Protein AF-X0VDI6-F1 (afdb_monomer)

Foldseek 3Di:
DVCLVVDPPVLRDPLFQDEDDDDCVVPVDVCCLCVPVCPVVLQDFDADPSNYTSHDNDPADCPVVRVQQSVLVVDPDPVSSVVSNVVVVVVLVVLLVVLLVVLVVDQADELVVSLVVCVVVPVDPPRDSSSLVVSLRCCVPPPHVNSSVSYHD

Solvent-accessible surface area (backbone atoms only — not comparable to full-atom values): 9072 Å² total; per-residue (Å²): 114,92,68,53,79,76,40,58,80,94,67,35,86,64,72,65,66,45,85,55,87,79,54,60,91,81,41,83,48,64,64,59,48,54,63,51,49,52,59,74,38,48,79,40,76,38,67,50,97,85,44,37,46,76,37,71,52,61,97,60,87,55,67,59,60,45,51,52,52,34,56,23,71,68,46,90,47,70,68,58,24,51,51,48,48,50,52,55,50,53,49,49,51,51,54,41,53,51,50,48,59,50,51,74,78,39,89,61,46,44,53,70,57,49,46,50,56,49,52,75,75,35,101,56,92,76,74,46,71,62,50,51,54,52,43,40,50,46,33,40,75,75,74,34,54,72,63,30,63,26,58,35,128

Secondary structure (DSSP, 8-state):
-TTTTTS-TTTS---S-EE-S--TTT-S-HHHIIIIIHHHTTTS-EE-TT-EEEE---SS--HHHHHHHHHHTTSSSHHHHHHHHHHHHHHHHHHHHHHHHHHHH-S-EEHHHHHHHHHHH---TT--HHHHHHHHHHHHHHT-HHHHTTEE-

pLDDT: mean 74.36, std 14.46, range [35.66, 91.5]

Radius of gyration: 18.68 Å; Cα contacts (8 Å, |Δi|>4): 134; chains: 1; bounding box: 41×27×53 Å

Organism: NCBI:txid412755

Mean predicted aligned error: 11.27 Å

Structure (mmCIF, N/CA/C/O backbone):
data_AF-X0VDI6-F1
#
_entry.id   AF-X0VDI6-F1
#
loop_
_atom_site.group_PDB
_atom_site.id
_atom_site.type_symbol
_atom_site.label_atom_id
_atom_site.label_alt_id
_atom_site.label_comp_id
_atom_site.label_asym_id
_atom_site.label_entity_id
_atom_site.label_seq_id
_atom_site.pdbx_PDB_ins_code
_atom_site.Cartn_x
_atom_site.Cartn_y
_atom_site.Cartn_z
_atom_site.occupancy
_atom_site.B_iso_or_equiv
_atom_site.auth_seq_id
_atom_site.auth_comp_id
_atom_site.auth_asym_id
_atom_site.auth_atom_id
_atom_site.pdbx_PDB_model_num
ATOM 1 N N . GLU A 1 1 ? 23.980 9.376 -20.591 1.00 48.50 1 GLU A N 1
ATOM 2 C CA . GLU A 1 1 ? 24.574 10.722 -20.464 1.00 48.50 1 GLU A CA 1
ATOM 3 C C . GLU A 1 1 ? 24.539 11.483 -21.789 1.00 48.50 1 GLU A C 1
ATOM 5 O O . GLU A 1 1 ? 23.684 12.339 -21.895 1.00 48.50 1 GLU A O 1
ATOM 10 N N . LEU A 1 2 ? 25.293 11.144 -22.850 1.00 35.66 2 LEU A N 1
ATOM 11 C CA . LEU A 1 2 ? 25.292 11.963 -24.092 1.00 35.66 2 LEU A CA 1
ATOM 12 C C . LEU A 1 2 ? 23.975 11.970 -24.914 1.00 35.66 2 LEU A C 1
ATOM 14 O O . LEU A 1 2 ? 23.768 12.852 -25.740 1.00 35.66 2 LEU A O 1
ATOM 18 N N . PHE A 1 3 ? 23.094 10.983 -24.722 1.00 37.12 3 PHE A N 1
ATOM 19 C CA . PHE A 1 3 ? 21.831 10.861 -25.471 1.00 37.12 3 PHE A CA 1
ATOM 20 C C . PHE A 1 3 ? 20.602 11.356 -24.697 1.00 37.12 3 PHE A C 1
ATOM 22 O O . PHE A 1 3 ? 19.529 11.479 -25.283 1.00 37.12 3 PHE A O 1
ATOM 29 N N . ASP A 1 4 ? 20.748 11.648 -23.402 1.00 37.38 4 ASP A N 1
ATOM 30 C CA . ASP A 1 4 ? 19.629 12.049 -22.541 1.00 37.38 4 ASP A CA 1
ATOM 31 C C . ASP A 1 4 ? 19.226 13.515 -22.789 1.00 37.38 4 ASP A C 1
ATOM 33 O O . ASP A 1 4 ? 18.042 13.851 -22.747 1.00 37.38 4 ASP A O 1
ATOM 37 N N . ASP A 1 5 ? 20.187 14.361 -23.171 1.00 43.53 5 ASP A N 1
ATOM 38 C CA . ASP A 1 5 ? 19.978 15.789 -23.454 1.00 43.53 5 ASP A CA 1
ATOM 39 C C . ASP A 1 5 ? 19.252 16.050 -24.786 1.00 43.53 5 ASP A C 1
ATOM 41 O O . ASP A 1 5 ? 18.726 17.138 -25.018 1.00 43.53 5 ASP A O 1
ATOM 45 N N . LEU A 1 6 ? 19.186 15.040 -25.660 1.00 47.50 6 LEU A N 1
ATOM 46 C CA . LEU A 1 6 ? 18.488 15.105 -26.950 1.00 47.50 6 LEU A CA 1
ATOM 47 C C . LEU A 1 6 ? 16.993 14.783 -26.833 1.00 47.50 6 LEU A C 1
ATOM 49 O O . LEU A 1 6 ? 16.230 14.978 -27.782 1.00 47.50 6 LEU A O 1
ATOM 53 N N . ILE A 1 7 ? 16.557 14.281 -25.678 1.00 43.16 7 ILE A N 1
ATOM 54 C CA . ILE A 1 7 ? 15.159 13.957 -25.425 1.00 43.16 7 ILE A CA 1
ATOM 55 C C . ILE A 1 7 ? 14.446 15.248 -24.987 1.00 43.16 7 ILE A C 1
ATOM 57 O O . ILE A 1 7 ? 14.937 15.928 -24.083 1.00 43.16 7 ILE A O 1
ATOM 61 N N . PRO A 1 8 ? 13.286 15.614 -25.574 1.00 52.53 8 PRO A N 1
ATOM 62 C CA . PRO A 1 8 ? 12.541 16.796 -25.148 1.00 52.53 8 PRO A CA 1
ATOM 63 C C . PRO A 1 8 ? 12.271 16.764 -23.632 1.00 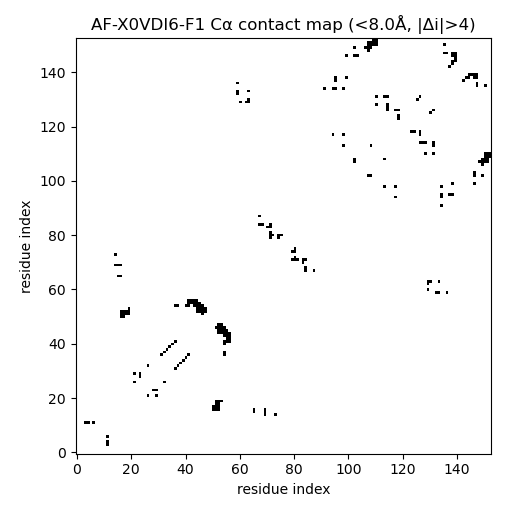52.53 8 PRO A C 1
ATOM 65 O O . PRO A 1 8 ? 11.918 15.696 -23.129 1.00 52.53 8 PRO A O 1
ATOM 68 N N . PRO A 1 9 ? 12.341 17.896 -22.900 1.00 52.44 9 PRO A N 1
ATOM 69 C CA . PRO A 1 9 ? 12.312 17.915 -21.428 1.00 52.44 9 PRO A CA 1
ATOM 70 C C . PRO A 1 9 ? 11.138 17.156 -20.792 1.00 52.44 9 PRO A C 1
ATOM 72 O O . PRO A 1 9 ? 11.273 16.527 -19.749 1.00 52.44 9 PRO A O 1
ATOM 75 N N . LYS A 1 10 ? 9.979 17.147 -21.460 1.00 47.66 10 LYS A N 1
ATOM 76 C CA . LYS A 1 10 ? 8.776 16.408 -21.035 1.00 47.66 10 LYS A CA 1
ATOM 77 C C . LYS A 1 10 ? 8.904 14.872 -21.077 1.00 47.66 10 LYS A C 1
ATOM 79 O O . LYS A 1 10 ? 8.093 14.182 -20.453 1.00 47.66 10 LYS A O 1
ATOM 84 N N . TYR A 1 11 ? 9.893 14.349 -21.802 1.00 40.56 11 TYR A N 1
ATOM 85 C CA . TYR A 1 11 ? 10.153 12.923 -22.029 1.00 40.56 11 TYR A CA 1
ATOM 86 C C . TYR A 1 11 ? 11.517 12.455 -21.508 1.00 40.56 11 TYR A C 1
ATOM 88 O O . TYR A 1 11 ? 11.758 11.248 -21.486 1.00 40.56 11 TYR A O 1
ATOM 96 N N . GLN A 1 12 ? 12.395 13.367 -21.071 1.00 51.78 12 GLN A N 1
ATOM 97 C CA . GLN A 1 12 ? 13.588 12.996 -20.306 1.00 51.78 12 GLN A CA 1
ATOM 98 C C . GLN A 1 12 ? 13.135 12.165 -19.108 1.00 51.78 12 GLN A C 1
ATOM 100 O O . GLN A 1 12 ? 12.095 12.469 -18.519 1.00 51.78 12 GLN A O 1
ATOM 105 N N . THR A 1 13 ? 13.852 11.080 -18.801 1.00 46.66 13 THR A N 1
ATOM 106 C CA . THR A 1 13 ? 13.464 10.040 -17.835 1.00 46.66 13 THR A CA 1
ATOM 107 C C . THR A 1 13 ? 13.081 10.614 -16.474 1.00 46.66 13 THR A C 1
ATOM 109 O O . THR A 1 13 ? 13.858 10.632 -15.520 1.00 46.66 13 THR A O 1
ATOM 112 N N . THR A 1 14 ? 11.826 11.026 -16.349 1.00 51.81 14 THR A N 1
ATOM 113 C CA . THR A 1 14 ? 11.186 11.203 -15.061 1.00 51.81 14 THR A CA 1
ATOM 114 C C . THR A 1 14 ? 11.086 9.793 -14.502 1.00 51.81 14 THR A C 1
ATOM 116 O O . THR A 1 14 ? 10.350 8.948 -14.998 1.00 51.81 14 THR A O 1
ATOM 119 N N . LYS A 1 15 ? 11.901 9.484 -13.489 1.00 55.50 15 LYS A N 1
ATOM 120 C CA . LYS A 1 15 ? 11.833 8.196 -12.778 1.00 55.50 15 LYS A CA 1
ATOM 121 C C . LYS A 1 15 ? 10.461 7.967 -12.116 1.00 55.50 15 LYS A C 1
ATOM 123 O O . LYS A 1 15 ? 10.233 6.887 -11.581 1.00 55.50 15 LYS A O 1
ATOM 128 N N . ALA A 1 16 ? 9.583 8.968 -12.159 1.00 60.84 16 ALA A N 1
ATOM 129 C CA . ALA A 1 16 ? 8.233 8.965 -11.640 1.00 60.84 16 ALA A CA 1
ATOM 130 C C . ALA A 1 16 ? 7.272 8.165 -12.532 1.00 60.84 16 ALA A C 1
ATOM 132 O O . ALA A 1 16 ? 7.225 8.337 -13.749 1.00 60.84 16 ALA A O 1
ATOM 133 N N . ILE A 1 17 ? 6.472 7.320 -11.888 1.00 65.38 17 ILE A N 1
ATOM 134 C CA . ILE A 1 17 ? 5.284 6.708 -12.483 1.00 65.38 17 ILE A CA 1
ATOM 135 C C . ILE A 1 17 ? 4.238 7.807 -12.687 1.00 65.38 17 ILE A C 1
ATOM 137 O O . ILE A 1 17 ? 3.961 8.566 -11.757 1.00 65.38 17 ILE A O 1
ATOM 141 N N . LYS A 1 18 ? 3.664 7.891 -13.890 1.00 63.81 18 LYS A N 1
ATOM 142 C CA . LYS A 1 18 ? 2.619 8.865 -14.228 1.00 63.81 18 LYS A CA 1
ATOM 143 C C . LYS A 1 18 ? 1.261 8.169 -14.295 1.00 63.81 18 LYS A C 1
ATOM 145 O O . LYS A 1 18 ? 1.155 7.073 -14.852 1.00 63.81 18 LYS A O 1
ATOM 150 N N . ASP A 1 19 ? 0.241 8.820 -13.744 1.00 58.97 19 ASP A N 1
ATOM 151 C CA . ASP A 1 19 ? -1.145 8.497 -14.079 1.00 58.97 19 ASP A CA 1
ATOM 152 C C . ASP A 1 19 ? -1.466 9.200 -15.391 1.00 58.97 19 ASP A C 1
ATOM 154 O O . ASP A 1 19 ? -1.350 10.421 -15.475 1.00 58.97 19 ASP A O 1
ATOM 158 N N . GLU A 1 20 ? -1.862 8.450 -16.411 1.00 57.75 20 GLU A N 1
ATOM 159 C CA . GLU A 1 20 ? -2.477 9.039 -17.595 1.00 57.75 20 GLU A CA 1
ATOM 160 C C . GLU A 1 20 ? -3.893 8.487 -17.735 1.00 57.75 20 GLU A C 1
ATOM 162 O O . GLU A 1 20 ? -4.118 7.274 -17.761 1.00 57.75 20 GLU A O 1
ATOM 167 N N . GLU A 1 21 ? -4.866 9.392 -17.826 1.00 54.22 21 GLU A N 1
ATOM 168 C CA . GLU A 1 21 ? -6.159 9.064 -18.410 1.00 54.22 21 GLU A CA 1
ATOM 169 C C . GLU A 1 21 ? -5.945 8.861 -19.907 1.00 54.22 21 GLU A C 1
ATOM 171 O O . GLU A 1 21 ? -5.621 9.809 -20.608 1.00 54.22 21 GLU A O 1
ATOM 176 N N . PHE A 1 22 ? -6.091 7.613 -20.359 1.00 50.75 22 PHE A N 1
ATOM 177 C CA . PHE A 1 22 ? -6.128 7.195 -21.763 1.00 50.75 22 PHE A CA 1
ATOM 178 C C . PHE A 1 22 ? -5.163 7.949 -22.709 1.00 50.75 22 PHE A C 1
ATOM 180 O O . PHE A 1 22 ? -5.497 8.981 -23.287 1.00 50.75 22 PHE A O 1
ATOM 187 N N . ASP A 1 23 ? -3.995 7.357 -22.974 1.00 56.16 23 ASP A N 1
ATOM 188 C CA . ASP A 1 23 ? -3.123 7.802 -24.065 1.00 56.16 23 ASP A CA 1
ATOM 189 C C . ASP A 1 23 ? -3.465 7.059 -25.369 1.00 56.16 23 ASP A C 1
ATOM 191 O O . ASP A 1 23 ? -3.185 5.864 -25.524 1.00 56.16 23 ASP A O 1
ATOM 195 N N . SER A 1 24 ? -4.042 7.781 -26.335 1.00 54.47 24 SER A N 1
ATOM 196 C CA . SER A 1 24 ? -4.332 7.279 -27.691 1.00 54.47 24 SER A CA 1
ATOM 197 C C . SER A 1 24 ? -3.091 6.794 -28.460 1.00 54.47 24 SER A C 1
ATOM 199 O O . SER A 1 24 ? -3.214 6.007 -29.398 1.00 54.47 24 SER A O 1
ATOM 201 N N . TYR A 1 25 ? -1.892 7.210 -28.043 1.00 56.22 25 TYR A N 1
ATOM 202 C CA . TYR A 1 25 ? -0.608 6.769 -28.588 1.00 56.22 25 TYR A CA 1
ATOM 203 C C . TYR A 1 25 ? -0.174 5.395 -28.048 1.00 56.22 25 TYR A C 1
ATOM 205 O O . TYR A 1 25 ? 0.668 4.721 -28.644 1.00 56.22 25 TYR A O 1
ATOM 213 N N . VAL A 1 26 ? -0.737 4.968 -26.914 1.00 55.75 26 VAL A N 1
ATOM 214 C CA . VAL A 1 26 ? -0.488 3.664 -26.276 1.00 55.75 26 VAL A CA 1
ATOM 215 C C . VAL A 1 26 ? -1.641 2.698 -26.555 1.00 55.75 26 VAL A C 1
ATOM 217 O O . VAL A 1 26 ? -1.405 1.510 -26.775 1.00 55.75 26 VAL A O 1
ATOM 220 N N . PHE A 1 27 ? -2.876 3.203 -26.604 1.00 58.91 27 PHE A N 1
ATOM 221 C CA . PHE A 1 27 ? -4.075 2.435 -26.925 1.00 58.91 27 PHE A CA 1
ATOM 222 C C . PHE A 1 27 ? -4.837 3.100 -28.078 1.00 58.91 27 PHE A C 1
ATOM 224 O O . PHE A 1 27 ? -5.697 3.945 -27.836 1.00 58.91 27 PHE A O 1
ATOM 231 N N . PRO A 1 28 ? -4.592 2.695 -29.338 1.00 59.78 28 PRO A N 1
ATOM 232 C CA . PRO A 1 28 ? -5.223 3.325 -30.501 1.00 59.78 28 PRO A CA 1
ATOM 233 C C . PRO A 1 28 ? -6.748 3.144 -30.531 1.00 59.78 28 PRO A C 1
ATOM 235 O O . PRO A 1 28 ? -7.442 3.855 -31.252 1.00 59.78 28 PRO A O 1
ATOM 238 N N . ASN A 1 29 ? -7.282 2.201 -29.744 1.00 63.56 29 ASN A N 1
ATOM 239 C CA . ASN A 1 29 ? -8.712 1.971 -29.605 1.00 63.56 29 ASN A CA 1
ATOM 240 C C . ASN A 1 29 ? -9.162 2.105 -28.130 1.00 63.56 29 ASN A C 1
ATOM 242 O O . ASN A 1 29 ? -8.943 1.176 -27.342 1.00 63.56 29 ASN A O 1
ATOM 246 N N . PRO A 1 30 ? -9.834 3.211 -27.755 1.00 59.31 30 PRO A N 1
ATOM 247 C CA . PRO A 1 30 ? -10.344 3.416 -26.399 1.00 59.31 30 PRO A CA 1
ATOM 248 C C . PRO A 1 30 ? -11.367 2.355 -25.986 1.00 59.31 30 PRO A C 1
ATOM 250 O O . PRO A 1 30 ? -11.357 1.913 -24.838 1.00 59.31 30 PRO A O 1
ATOM 253 N N . ASN A 1 31 ? -12.204 1.869 -26.908 1.00 61.69 31 ASN A N 1
ATOM 254 C CA . ASN A 1 31 ? -13.193 0.844 -26.577 1.00 61.69 31 ASN A CA 1
ATOM 255 C C . ASN A 1 31 ? -12.522 -0.459 -26.145 1.00 61.69 31 ASN A C 1
ATOM 257 O O . ASN A 1 31 ? -12.931 -1.015 -25.135 1.00 61.69 31 ASN A O 1
ATOM 261 N N . TYR A 1 32 ? -11.450 -0.893 -26.818 1.00 63.78 32 TYR A N 1
ATOM 262 C CA . TYR A 1 32 ? -10.688 -2.083 -26.415 1.00 63.78 32 TYR A CA 1
ATOM 263 C C . TYR A 1 32 ? -10.064 -1.928 -25.016 1.00 63.78 32 TYR A C 1
ATOM 265 O O . TYR A 1 32 ? -10.122 -2.843 -24.193 1.00 63.78 32 TYR A O 1
ATOM 273 N N . TYR A 1 33 ? -9.518 -0.747 -24.717 1.00 61.19 33 TYR A N 1
ATOM 274 C CA . TYR A 1 33 ? -8.945 -0.428 -23.409 1.00 61.19 33 TYR A CA 1
ATOM 275 C C . TYR A 1 33 ? -9.986 -0.517 -22.279 1.00 61.19 33 TYR A C 1
ATOM 277 O O . TYR A 1 33 ? -9.784 -1.222 -21.285 1.00 61.19 33 TYR A O 1
ATOM 285 N N . TYR A 1 34 ? -11.141 0.134 -22.447 1.00 58.78 34 TYR A N 1
ATOM 286 C CA . TYR A 1 34 ? -12.185 0.155 -21.420 1.00 58.78 34 TYR A CA 1
ATOM 287 C C . TYR A 1 34 ? -13.007 -1.145 -21.346 1.00 58.78 34 TYR A C 1
ATOM 289 O O . TYR A 1 34 ? -13.437 -1.535 -20.259 1.00 58.78 34 TYR A O 1
ATOM 297 N N . SER A 1 35 ? -13.240 -1.845 -22.461 1.00 60.62 35 SER A N 1
ATOM 298 C CA . SER A 1 35 ? -14.050 -3.071 -22.470 1.00 60.62 35 SER A CA 1
ATOM 299 C C . SER A 1 35 ? -13.273 -4.301 -22.029 1.00 60.62 35 SER A C 1
ATOM 301 O O . SER A 1 35 ? -13.838 -5.156 -21.353 1.00 60.62 35 SER A O 1
ATOM 303 N N . THR A 1 36 ? -11.999 -4.398 -22.410 1.00 63.44 36 THR A N 1
ATOM 304 C CA . THR A 1 36 ? -11.208 -5.620 -22.236 1.00 63.44 36 THR A CA 1
ATOM 305 C C . THR A 1 36 ? -10.281 -5.499 -21.038 1.00 63.44 36 THR A C 1
ATOM 307 O O . THR A 1 36 ? -10.247 -6.401 -20.212 1.00 63.44 36 THR A O 1
ATOM 310 N N . ILE A 1 37 ? -9.587 -4.369 -20.867 1.00 64.19 37 ILE A N 1
ATOM 311 C CA . ILE A 1 37 ? -8.612 -4.226 -19.777 1.00 64.19 37 ILE A CA 1
ATOM 312 C C . ILE A 1 37 ? -9.271 -3.758 -18.475 1.00 64.19 37 ILE A C 1
ATOM 314 O O . ILE A 1 37 ? -9.126 -4.414 -17.446 1.00 64.19 37 ILE A O 1
ATOM 318 N N . LYS A 1 38 ? -10.067 -2.681 -18.506 1.00 63.72 38 LYS A N 1
ATOM 319 C CA . LYS A 1 38 ? -10.734 -2.156 -17.295 1.00 63.72 38 LYS A CA 1
ATOM 320 C C . LYS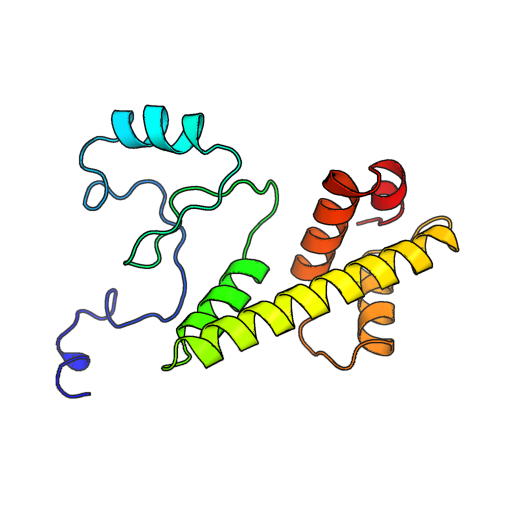 A 1 38 ? -11.753 -3.121 -16.676 1.00 63.72 38 LYS A C 1
ATOM 322 O O . LYS A 1 38 ? -11.916 -3.108 -15.459 1.00 63.72 38 LYS A O 1
ATOM 327 N N . LYS A 1 39 ? -12.447 -3.939 -17.481 1.00 65.12 39 LYS A N 1
ATOM 328 C CA . LYS A 1 39 ? -13.463 -4.887 -16.982 1.00 65.12 39 LYS A CA 1
ATOM 329 C C . LYS A 1 39 ? -12.903 -6.268 -16.640 1.00 65.12 39 LYS A C 1
ATOM 331 O O . LYS A 1 39 ? -13.271 -6.792 -15.596 1.00 65.12 39 LYS A O 1
ATOM 336 N N . ALA A 1 40 ? -12.038 -6.855 -17.475 1.00 67.19 40 ALA A N 1
ATOM 337 C CA . ALA A 1 40 ? -11.532 -8.212 -17.225 1.00 67.19 40 ALA A CA 1
ATOM 338 C C . ALA A 1 40 ? -10.454 -8.264 -16.131 1.00 67.19 40 ALA A C 1
ATOM 340 O O . ALA A 1 40 ? -10.265 -9.306 -15.514 1.00 67.19 40 ALA A O 1
ATOM 341 N N . HIS A 1 41 ? -9.778 -7.141 -15.872 1.00 65.75 41 HIS A N 1
ATOM 342 C CA . HIS A 1 41 ? -8.716 -7.024 -14.871 1.00 65.75 41 HIS A CA 1
ATOM 343 C C . HIS A 1 41 ? -9.036 -5.965 -13.814 1.00 65.75 41 HIS A C 1
ATOM 345 O O . HIS A 1 41 ? -8.149 -5.266 -13.328 1.00 65.75 41 HIS A O 1
ATOM 351 N N . ALA A 1 42 ? -10.317 -5.812 -13.466 1.00 68.56 42 ALA A N 1
ATOM 352 C CA . ALA A 1 42 ? -10.769 -4.793 -12.520 1.00 68.56 42 ALA A CA 1
ATOM 353 C C . ALA A 1 42 ? -10.060 -4.881 -11.150 1.00 68.56 42 ALA A C 1
ATOM 355 O O . ALA A 1 42 ? -9.926 -3.873 -10.456 1.00 68.56 42 ALA A O 1
ATOM 356 N N . ASP A 1 43 ? -9.587 -6.071 -10.782 1.00 67.31 43 ASP A N 1
ATOM 357 C CA . ASP A 1 43 ? -8.919 -6.417 -9.530 1.00 67.31 43 ASP A CA 1
ATOM 358 C C . ASP A 1 43 ? -7.383 -6.477 -9.611 1.00 67.31 43 ASP A C 1
ATOM 360 O O . ASP A 1 43 ? -6.735 -6.638 -8.574 1.00 67.31 43 ASP A O 1
ATOM 364 N N . ALA A 1 44 ? -6.787 -6.275 -10.790 1.00 68.00 44 ALA A N 1
ATOM 365 C CA . ALA A 1 44 ? -5.339 -6.301 -10.979 1.00 68.00 44 ALA A CA 1
ATOM 366 C C . ALA A 1 44 ? -4.756 -4.902 -11.216 1.00 68.00 44 ALA A C 1
ATOM 368 O O . ALA A 1 44 ? -5.341 -4.071 -11.907 1.00 68.00 44 ALA A O 1
ATOM 369 N N . PHE A 1 45 ? -3.563 -4.651 -10.672 1.00 74.44 45 PHE A N 1
ATOM 370 C CA . PHE A 1 45 ? -2.774 -3.475 -11.030 1.00 74.44 45 PHE A CA 1
ATOM 371 C C . PHE A 1 45 ? -2.037 -3.727 -12.335 1.00 74.44 45 PHE A C 1
ATOM 373 O O . PHE A 1 45 ? -1.282 -4.693 -12.440 1.00 74.44 45 PHE A O 1
ATOM 380 N N . LEU A 1 46 ? -2.236 -2.845 -13.311 1.00 72.81 46 LEU A N 1
ATOM 381 C CA . LEU A 1 46 ? -1.603 -2.954 -14.618 1.00 72.81 46 LEU A CA 1
ATOM 382 C C . LEU A 1 46 ? -0.786 -1.702 -14.902 1.00 72.81 46 LEU A C 1
ATOM 384 O O . LEU A 1 46 ? -1.293 -0.583 -14.827 1.00 72.81 46 LEU A O 1
ATOM 388 N N . ILE A 1 47 ? 0.472 -1.915 -15.274 1.00 73.56 47 ILE A N 1
ATOM 389 C CA . ILE A 1 47 ? 1.421 -0.882 -15.679 1.00 73.56 47 ILE A CA 1
ATOM 390 C C . ILE A 1 47 ? 2.128 -1.346 -16.953 1.00 73.56 47 ILE A C 1
ATOM 392 O O . ILE A 1 47 ? 2.472 -2.523 -17.078 1.00 73.56 47 ILE A O 1
ATOM 396 N N . ASN A 1 48 ? 2.324 -0.450 -17.920 1.00 68.25 48 ASN A N 1
ATOM 397 C CA . ASN A 1 48 ? 3.063 -0.796 -19.136 1.00 68.25 48 ASN A CA 1
ATOM 398 C C . ASN A 1 48 ? 4.582 -0.615 -18.968 1.00 68.25 48 ASN A C 1
ATOM 400 O O . ASN A 1 48 ? 5.079 -0.067 -17.984 1.00 68.25 48 ASN A O 1
ATOM 404 N N . ASN A 1 49 ? 5.336 -1.032 -19.985 1.00 65.06 49 ASN A N 1
ATOM 405 C CA . ASN A 1 49 ? 6.792 -0.866 -20.054 1.00 65.06 49 ASN A CA 1
ATOM 406 C C . ASN A 1 49 ? 7.263 0.604 -20.063 1.00 65.06 49 ASN A C 1
ATOM 408 O O . ASN A 1 49 ? 8.425 0.870 -19.768 1.00 65.06 49 ASN A O 1
ATOM 412 N N . ARG A 1 50 ? 6.372 1.557 -20.360 1.00 64.69 50 ARG A N 1
ATOM 413 C CA . ARG A 1 50 ? 6.617 3.004 -20.254 1.00 64.69 50 ARG A CA 1
ATOM 414 C C . ARG A 1 50 ? 6.289 3.569 -18.868 1.00 64.69 50 ARG A C 1
ATOM 416 O O . ARG A 1 50 ? 6.355 4.779 -18.689 1.00 64.69 50 ARG A O 1
ATOM 423 N N . LYS A 1 51 ? 5.973 2.713 -17.888 1.00 68.25 51 LYS A N 1
ATOM 424 C CA . LYS A 1 51 ? 5.595 3.085 -16.514 1.00 68.25 51 LYS A CA 1
ATOM 425 C C . LYS A 1 51 ? 4.295 3.896 -16.421 1.00 68.25 51 LYS A C 1
ATOM 427 O O . LYS A 1 51 ? 4.127 4.675 -15.485 1.00 68.25 51 LYS A O 1
ATOM 432 N N . LEU A 1 52 ? 3.380 3.705 -17.371 1.00 70.12 52 LEU A N 1
ATOM 433 C CA . LEU A 1 52 ? 2.039 4.285 -17.332 1.00 70.12 52 LEU A CA 1
ATOM 434 C C . LEU A 1 52 ? 1.081 3.320 -16.647 1.00 70.12 52 LEU A C 1
ATOM 436 O O . LEU A 1 52 ? 1.010 2.140 -17.014 1.00 70.12 52 LEU A O 1
ATOM 440 N N . VAL A 1 53 ? 0.354 3.830 -15.657 1.00 72.00 53 VAL A N 1
ATOM 441 C CA . VAL A 1 53 ? -0.666 3.072 -14.937 1.00 72.00 53 VAL A CA 1
ATOM 442 C C . VAL A 1 53 ? -1.908 2.938 -15.813 1.00 72.00 53 VAL A C 1
ATOM 444 O O . VAL A 1 53 ? -2.556 3.917 -16.157 1.00 72.00 53 VAL A O 1
ATOM 447 N N . ILE A 1 54 ? -2.242 1.701 -16.158 1.00 70.56 54 ILE A N 1
ATOM 448 C CA . ILE A 1 54 ? -3.385 1.347 -17.003 1.00 70.56 54 ILE A CA 1
ATOM 449 C C . ILE A 1 54 ? -4.626 1.065 -16.143 1.00 70.56 54 ILE A C 1
ATOM 451 O O . ILE A 1 54 ?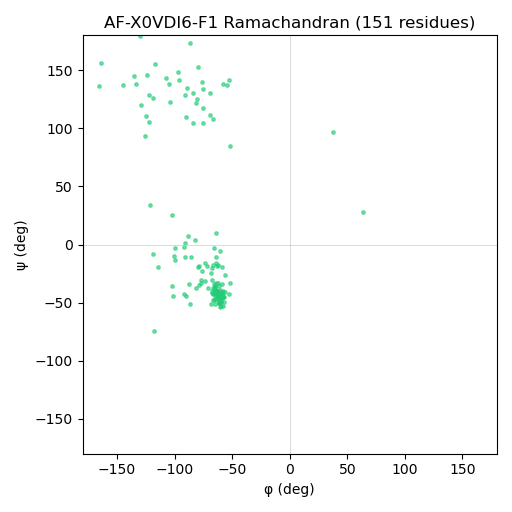 -5.749 1.471 -16.447 1.00 70.56 54 ILE A O 1
ATOM 455 N N . GLN A 1 55 ? -4.431 0.338 -15.046 1.00 72.69 55 GLN A N 1
ATOM 456 C CA . GLN A 1 55 ? -5.515 -0.079 -14.167 1.00 72.69 55 GLN A CA 1
ATOM 457 C C . GLN A 1 55 ? -5.044 -0.094 -12.721 1.00 72.69 55 GLN A C 1
ATOM 459 O O . GLN A 1 55 ? -3.952 -0.563 -12.406 1.00 72.69 55 GLN A O 1
ATOM 464 N N . VAL A 1 56 ? -5.913 0.414 -11.852 1.00 72.94 56 VAL A N 1
ATOM 465 C CA . VAL A 1 56 ? -5.711 0.559 -10.413 1.00 72.94 56 VAL A CA 1
ATOM 466 C C . VAL A 1 56 ? -6.878 -0.166 -9.737 1.00 72.94 56 VAL A C 1
ATOM 468 O O . VAL A 1 56 ? -8.011 0.297 -9.855 1.00 72.94 56 VAL A O 1
ATOM 471 N N . PRO A 1 57 ? -6.651 -1.302 -9.057 1.00 69.12 57 PRO A N 1
ATOM 472 C CA . PRO A 1 57 ? -7.705 -2.047 -8.360 1.00 69.12 57 PRO A CA 1
ATOM 473 C C . PRO A 1 57 ? -8.028 -1.485 -6.966 1.00 69.12 57 PRO A C 1
ATOM 475 O O . PRO A 1 57 ? -8.793 -2.083 -6.196 1.00 69.12 57 PRO A O 1
ATOM 478 N N . TRP A 1 58 ? -7.399 -0.369 -6.599 1.00 72.25 58 TRP A N 1
ATOM 479 C CA . TRP A 1 58 ? -7.535 0.277 -5.301 1.00 72.25 58 TRP A CA 1
ATOM 480 C C . TRP A 1 58 ? -8.548 1.420 -5.354 1.00 72.25 58 TRP A C 1
ATOM 482 O O . TRP A 1 58 ? -8.718 2.085 -6.371 1.00 72.25 58 TRP A O 1
ATOM 492 N N . ARG A 1 59 ? -9.233 1.634 -4.226 1.00 69.81 59 ARG A N 1
ATOM 493 C CA . ARG A 1 59 ? -10.187 2.739 -4.018 1.00 69.81 59 ARG A CA 1
ATOM 494 C C . ARG A 1 59 ? -9.531 3.979 -3.408 1.00 69.81 59 ARG A C 1
ATOM 496 O O . ARG A 1 59 ? -10.208 4.972 -3.174 1.00 69.81 59 ARG A O 1
ATOM 503 N N . VAL A 1 60 ? -8.239 3.878 -3.113 1.00 71.25 60 VAL A N 1
ATOM 504 C CA . VAL A 1 60 ? -7.410 4.912 -2.499 1.00 71.25 60 VAL A CA 1
ATOM 505 C C . VAL A 1 60 ? -6.311 5.319 -3.472 1.00 71.25 60 VAL A C 1
ATOM 507 O O . VAL A 1 60 ? -5.945 4.544 -4.359 1.00 71.25 60 VAL A O 1
ATOM 510 N N . GLU A 1 61 ? -5.804 6.537 -3.306 1.00 75.19 61 GLU A N 1
ATOM 511 C CA . GLU A 1 61 ? -4.643 7.030 -4.045 1.00 75.19 61 GLU A CA 1
ATOM 512 C C . GLU A 1 61 ? -3.431 6.121 -3.806 1.00 75.19 61 GLU A C 1
ATOM 514 O O . GLU A 1 61 ? -3.172 5.694 -2.681 1.00 75.19 61 GLU A O 1
ATOM 519 N N . ILE A 1 62 ? -2.686 5.836 -4.874 1.00 74.31 62 ILE A N 1
ATOM 520 C CA . ILE A 1 62 ? -1.583 4.859 -4.887 1.00 74.31 62 ILE A CA 1
ATOM 521 C C . ILE A 1 62 ? -0.201 5.509 -4.829 1.00 74.31 62 ILE A C 1
ATOM 523 O O . ILE A 1 62 ? 0.786 4.963 -5.323 1.00 74.31 62 ILE A O 1
ATOM 527 N N . ASP A 1 63 ? -0.107 6.717 -4.280 1.00 75.62 63 ASP A N 1
ATOM 528 C CA . ASP A 1 63 ? 1.161 7.449 -4.201 1.00 75.62 63 ASP A CA 1
ATOM 529 C C . ASP A 1 63 ? 2.222 6.665 -3.430 1.00 75.62 63 ASP A C 1
ATOM 531 O O . ASP A 1 63 ? 3.411 6.702 -3.757 1.00 75.62 63 ASP A O 1
ATOM 535 N N . PHE A 1 64 ? 1.782 5.912 -2.423 1.00 76.44 64 PHE A N 1
ATOM 536 C CA . PHE A 1 64 ? 2.661 5.081 -1.627 1.00 76.44 64 PHE A CA 1
ATOM 537 C C . PHE A 1 64 ? 3.221 3.906 -2.449 1.00 76.44 64 PHE A C 1
ATOM 539 O O . PHE A 1 64 ? 4.439 3.744 -2.542 1.00 76.44 64 PHE A O 1
ATOM 546 N N . GLU A 1 65 ? 2.372 3.141 -3.131 1.00 77.88 65 GLU A N 1
ATOM 547 C CA . GLU A 1 65 ? 2.767 2.030 -4.000 1.00 77.88 65 GLU A CA 1
ATOM 548 C C . GLU A 1 65 ? 3.631 2.507 -5.171 1.00 77.88 65 GLU A C 1
ATOM 550 O O . GLU A 1 65 ? 4.646 1.886 -5.493 1.00 77.88 65 GLU A O 1
ATOM 555 N N . LYS A 1 66 ? 3.291 3.651 -5.777 1.00 78.81 66 LYS A N 1
ATOM 556 C CA . LYS A 1 66 ? 4.120 4.279 -6.812 1.00 78.81 66 LYS A CA 1
ATOM 557 C C . LYS A 1 66 ? 5.502 4.637 -6.292 1.00 78.81 66 LYS A C 1
ATOM 559 O O . LYS A 1 66 ? 6.476 4.467 -7.027 1.00 78.81 66 LYS A O 1
ATOM 564 N N . SER A 1 67 ? 5.609 5.124 -5.054 1.00 79.12 67 SER A N 1
ATOM 565 C CA . SER A 1 67 ? 6.905 5.448 -4.452 1.00 79.12 67 SER A CA 1
ATOM 566 C C . SER A 1 67 ? 7.766 4.192 -4.267 1.00 79.12 67 SER A C 1
ATOM 568 O O . SER A 1 67 ? 8.945 4.210 -4.626 1.00 79.12 67 SER A O 1
ATOM 570 N N . ILE A 1 68 ? 7.162 3.076 -3.832 1.00 82.06 68 ILE A N 1
ATOM 571 C CA . ILE A 1 68 ? 7.831 1.771 -3.723 1.00 82.06 68 ILE A CA 1
ATOM 572 C C . ILE A 1 68 ? 8.326 1.314 -5.094 1.00 82.06 68 ILE A C 1
ATOM 574 O O . ILE A 1 68 ? 9.509 1.015 -5.260 1.00 82.06 68 ILE A O 1
ATOM 578 N N . LEU A 1 69 ? 7.435 1.281 -6.089 1.00 81.56 69 LEU A N 1
ATOM 579 C CA . LEU A 1 69 ? 7.764 0.813 -7.434 1.00 81.56 69 LEU A CA 1
ATOM 580 C C . LEU A 1 69 ? 8.826 1.696 -8.094 1.00 81.56 69 LEU A C 1
ATOM 582 O O . LEU A 1 69 ? 9.742 1.181 -8.729 1.00 81.56 69 LEU A O 1
ATOM 586 N N . SER A 1 70 ? 8.753 3.015 -7.913 1.00 81.38 70 SER A N 1
ATOM 587 C CA . SER A 1 70 ? 9.750 3.951 -8.444 1.00 81.38 70 SER A CA 1
ATOM 588 C C . SER A 1 70 ? 11.122 3.739 -7.800 1.00 81.38 70 SER A C 1
ATOM 590 O O . SER A 1 70 ? 12.134 3.759 -8.503 1.00 81.38 70 SER A O 1
ATOM 592 N N . ASN A 1 71 ? 11.171 3.490 -6.485 1.00 81.31 71 ASN A N 1
ATOM 593 C CA . ASN A 1 71 ? 12.417 3.178 -5.785 1.00 81.31 71 ASN A CA 1
ATOM 594 C C . ASN A 1 71 ? 12.996 1.837 -6.256 1.00 81.31 71 ASN A C 1
ATOM 596 O O . ASN A 1 71 ? 14.166 1.779 -6.634 1.00 81.31 71 ASN A O 1
ATOM 600 N N . ALA A 1 72 ? 12.176 0.787 -6.333 1.00 82.62 72 ALA A N 1
ATOM 601 C CA . ALA A 1 72 ? 12.606 -0.512 -6.838 1.00 82.62 72 ALA A CA 1
ATOM 602 C C . ALA A 1 72 ? 13.155 -0.389 -8.267 1.00 82.62 72 ALA A C 1
ATOM 604 O O . ALA A 1 72 ? 14.309 -0.716 -8.507 1.00 82.62 72 ALA A O 1
ATOM 605 N N . LEU A 1 73 ? 12.401 0.207 -9.194 1.00 81.25 73 LEU A N 1
ATOM 606 C CA . LEU A 1 73 ? 12.812 0.403 -10.592 1.00 81.25 73 LEU A CA 1
ATOM 607 C C . LEU A 1 73 ? 14.032 1.323 -10.775 1.00 81.25 73 LEU A C 1
ATOM 609 O O . LEU A 1 73 ? 14.552 1.423 -11.886 1.00 81.25 73 LEU A O 1
ATOM 613 N N . SER A 1 74 ? 14.478 2.022 -9.728 1.00 80.88 74 SER A N 1
ATOM 614 C CA . SER A 1 74 ? 15.731 2.784 -9.754 1.00 80.88 74 SER A CA 1
ATOM 615 C C . SER A 1 74 ? 16.975 1.903 -9.579 1.00 80.88 74 SER A C 1
ATOM 617 O O . SER A 1 74 ? 18.077 2.339 -9.921 1.00 80.88 74 SER A O 1
ATOM 619 N N . LYS A 1 75 ? 16.809 0.675 -9.067 1.00 84.38 75 LYS A N 1
ATOM 620 C CA . LYS A 1 75 ? 17.879 -0.316 -8.912 1.00 84.38 75 LYS A CA 1
ATOM 621 C C . LYS A 1 75 ? 18.208 -0.944 -10.264 1.00 84.38 75 LYS A C 1
ATOM 623 O O . LYS A 1 75 ? 17.312 -1.209 -11.067 1.00 84.38 75 LYS A O 1
ATOM 628 N N . LYS A 1 76 ? 19.498 -1.166 -10.522 1.00 84.00 76 LYS A N 1
ATOM 629 C CA . LYS A 1 76 ? 19.983 -1.696 -11.808 1.00 84.00 76 LYS A CA 1
ATOM 630 C C . LYS A 1 76 ? 19.786 -3.208 -11.921 1.00 84.00 76 LYS A C 1
ATOM 632 O O . LYS A 1 76 ? 19.511 -3.694 -13.012 1.00 84.00 76 LYS A O 1
ATOM 637 N N . ASP A 1 77 ? 19.923 -3.926 -10.810 1.00 90.56 77 ASP A N 1
ATOM 638 C CA . ASP A 1 77 ? 19.858 -5.383 -10.773 1.00 90.56 77 ASP A CA 1
ATOM 639 C C . ASP A 1 77 ? 18.458 -5.898 -10.399 1.00 90.56 77 ASP A C 1
ATOM 641 O O . ASP A 1 77 ? 17.777 -5.345 -9.534 1.00 90.56 77 ASP A O 1
ATOM 645 N N . LYS A 1 78 ? 18.027 -6.990 -11.039 1.00 88.75 78 LYS A N 1
ATOM 646 C CA . LYS A 1 78 ? 16.703 -7.587 -10.809 1.00 88.75 78 LYS A CA 1
ATOM 647 C C . LYS A 1 78 ? 16.565 -8.177 -9.401 1.00 88.75 78 LYS A C 1
ATOM 649 O O . LYS A 1 78 ? 15.488 -8.096 -8.816 1.00 88.75 78 LYS A O 1
ATOM 654 N N . SER A 1 79 ? 17.620 -8.780 -8.858 1.00 90.19 79 SER A N 1
ATOM 655 C CA . SER A 1 79 ? 17.620 -9.309 -7.491 1.00 90.19 79 SER A CA 1
ATOM 656 C C . SER A 1 79 ? 17.465 -8.174 -6.481 1.00 90.19 79 SER A C 1
ATOM 658 O O . SER A 1 79 ? 16.613 -8.253 -5.598 1.00 90.19 79 SER A O 1
ATOM 660 N N . GLU A 1 80 ? 18.186 -7.065 -6.669 1.00 86.19 80 GLU A N 1
ATOM 661 C CA . GLU A 1 80 ? 18.046 -5.869 -5.825 1.00 86.19 80 GLU A CA 1
ATOM 662 C C . GLU A 1 80 ? 16.644 -5.250 -5.904 1.00 86.19 80 GLU A C 1
ATOM 664 O O . GLU A 1 80 ? 16.082 -4.848 -4.883 1.00 86.19 80 GLU A O 1
ATOM 669 N N . GLN A 1 81 ? 16.051 -5.194 -7.102 1.00 86.19 81 GLN A N 1
ATOM 670 C CA . GLN A 1 81 ? 14.663 -4.754 -7.286 1.00 86.19 81 GLN A CA 1
ATOM 671 C C . GLN A 1 81 ? 13.701 -5.606 -6.451 1.00 86.19 81 GLN A C 1
ATOM 673 O O . GLN A 1 81 ? 12.875 -5.067 -5.713 1.00 86.19 81 GLN A O 1
ATOM 678 N N . LEU A 1 82 ? 13.824 -6.934 -6.542 1.00 88.56 82 LEU A N 1
ATOM 679 C CA . LEU A 1 82 ? 12.970 -7.874 -5.816 1.00 88.56 82 LEU A CA 1
ATOM 680 C C . LEU A 1 82 ? 13.174 -7.788 -4.302 1.00 88.56 82 LEU A C 1
ATOM 682 O O . LEU A 1 82 ? 12.193 -7.781 -3.563 1.00 88.56 82 LEU A O 1
ATOM 686 N N . GLN A 1 83 ? 14.420 -7.674 -3.839 1.00 87.94 83 GLN A N 1
ATOM 687 C CA . GLN A 1 83 ? 14.729 -7.494 -2.419 1.00 87.94 83 GLN A CA 1
ATOM 688 C C . GLN A 1 83 ? 14.134 -6.193 -1.877 1.00 87.94 83 GLN A C 1
ATOM 690 O O . GLN A 1 83 ? 13.518 -6.201 -0.814 1.00 87.94 83 GLN A O 1
ATOM 695 N N . CYS A 1 84 ? 14.251 -5.093 -2.625 1.00 83.81 84 CYS A N 1
ATOM 696 C CA . CYS A 1 84 ? 13.668 -3.808 -2.251 1.00 83.81 84 CYS A CA 1
ATOM 697 C C . CYS A 1 84 ? 12.139 -3.904 -2.119 1.00 83.81 84 CYS A C 1
ATOM 699 O O . CYS A 1 84 ? 11.575 -3.472 -1.113 1.00 83.81 84 CYS A O 1
ATOM 701 N N . LEU A 1 85 ? 11.464 -4.532 -3.088 1.00 85.25 85 LEU A N 1
ATOM 702 C CA . LEU A 1 85 ? 10.020 -4.769 -3.016 1.00 85.25 85 LEU A CA 1
ATOM 703 C C . LEU A 1 85 ? 9.644 -5.645 -1.817 1.00 85.25 85 LEU A C 1
ATOM 705 O O . LEU A 1 85 ? 8.725 -5.298 -1.078 1.00 85.25 85 LEU A O 1
ATOM 709 N N . ALA A 1 86 ? 10.367 -6.745 -1.600 1.00 86.12 86 ALA A N 1
ATOM 710 C CA . ALA A 1 86 ? 10.118 -7.653 -0.486 1.00 86.12 86 ALA A CA 1
ATOM 711 C C . ALA A 1 86 ? 10.253 -6.941 0.868 1.00 86.12 86 ALA A C 1
ATOM 713 O O . ALA A 1 86 ? 9.395 -7.103 1.729 1.00 86.12 86 ALA A O 1
ATOM 714 N N . GLN A 1 87 ? 11.274 -6.095 1.036 1.00 85.19 87 GLN A N 1
ATOM 715 C CA . GLN A 1 87 ? 11.458 -5.286 2.244 1.00 85.19 87 GLN A CA 1
ATOM 716 C C . GLN A 1 87 ? 10.269 -4.350 2.489 1.00 85.19 87 GLN A C 1
ATOM 718 O O . GLN A 1 87 ? 9.723 -4.332 3.590 1.00 85.19 87 GLN A O 1
ATOM 723 N N . TYR A 1 88 ? 9.820 -3.614 1.467 1.00 84.62 88 TYR A N 1
ATOM 724 C CA . TYR A 1 88 ? 8.674 -2.710 1.602 1.00 84.62 88 TYR A CA 1
ATOM 725 C C . TYR A 1 88 ? 7.360 -3.438 1.898 1.00 84.62 88 TYR A C 1
ATOM 727 O O . TYR A 1 88 ? 6.551 -2.939 2.687 1.00 84.62 88 TYR A O 1
ATOM 735 N N . ILE A 1 89 ? 7.144 -4.600 1.275 1.00 84.56 89 ILE A N 1
ATOM 736 C CA . ILE A 1 89 ? 5.972 -5.444 1.527 1.00 84.56 89 ILE A CA 1
ATOM 737 C C . ILE A 1 89 ? 6.007 -5.958 2.964 1.00 84.56 89 ILE A C 1
ATOM 739 O O . ILE A 1 89 ? 5.040 -5.754 3.688 1.00 84.56 89 ILE A O 1
ATOM 743 N N . ASN A 1 90 ? 7.122 -6.546 3.400 1.00 85.69 90 ASN A N 1
ATOM 744 C CA . ASN A 1 90 ? 7.265 -7.056 4.764 1.00 85.69 90 ASN A CA 1
ATOM 745 C C . ASN A 1 90 ? 7.036 -5.949 5.792 1.00 85.69 90 ASN A C 1
ATOM 747 O O . ASN A 1 90 ? 6.246 -6.129 6.712 1.00 85.69 90 ASN A O 1
ATOM 751 N N . GLN A 1 91 ? 7.624 -4.771 5.571 1.00 84.62 91 GLN A N 1
ATOM 752 C CA . GLN A 1 91 ? 7.397 -3.617 6.432 1.00 84.62 91 GLN A CA 1
ATOM 753 C C . GLN A 1 91 ? 5.915 -3.228 6.480 1.00 84.62 91 GLN A C 1
ATOM 755 O O . GLN A 1 91 ? 5.388 -2.928 7.541 1.00 84.62 91 GLN A O 1
ATOM 760 N N . PHE A 1 92 ? 5.214 -3.229 5.343 1.00 86.50 92 PHE A N 1
ATOM 761 C CA . PHE A 1 92 ? 3.778 -2.939 5.326 1.00 86.50 92 PHE A CA 1
ATOM 762 C C . PHE A 1 92 ? 2.955 -3.941 6.113 1.00 86.50 92 PHE A C 1
ATOM 764 O O . PHE A 1 92 ? 2.067 -3.531 6.856 1.00 86.50 92 PHE A O 1
ATOM 771 N N . ILE A 1 93 ? 3.254 -5.227 5.966 1.00 87.50 93 ILE A N 1
ATOM 772 C CA . ILE A 1 93 ? 2.574 -6.270 6.726 1.00 87.50 93 ILE A CA 1
ATOM 773 C C . ILE A 1 93 ? 2.815 -6.068 8.224 1.00 87.50 93 ILE A C 1
ATOM 775 O O . ILE A 1 93 ? 1.848 -6.043 8.978 1.00 87.50 93 ILE A O 1
ATOM 779 N N . SER A 1 94 ? 4.052 -5.790 8.643 1.00 87.81 94 SER A N 1
ATOM 780 C CA . SER A 1 94 ? 4.357 -5.484 10.044 1.00 87.81 94 SER A CA 1
ATOM 781 C C . SER A 1 94 ? 3.616 -4.244 10.560 1.00 87.81 94 SER A C 1
ATOM 783 O O . SER A 1 94 ? 3.075 -4.272 11.664 1.00 87.81 94 SER A O 1
ATOM 785 N N . ASP A 1 95 ? 3.520 -3.171 9.766 1.00 87.56 95 ASP A N 1
ATOM 786 C CA . ASP A 1 95 ? 2.757 -1.971 10.140 1.00 87.56 95 ASP A CA 1
ATOM 787 C C . ASP A 1 95 ? 1.260 -2.290 10.328 1.00 87.56 95 ASP A C 1
ATOM 789 O O . ASP A 1 95 ? 0.609 -1.767 11.241 1.00 87.56 95 ASP A O 1
ATOM 793 N N . VAL A 1 96 ? 0.699 -3.141 9.460 1.00 89.94 96 VAL A N 1
ATOM 794 C CA . VAL A 1 96 ? -0.697 -3.595 9.530 1.00 89.94 96 VAL A CA 1
ATOM 795 C C . VAL A 1 96 ? -0.925 -4.455 10.769 1.00 89.94 96 VAL A C 1
ATOM 797 O O . VAL A 1 96 ? -1.879 -4.195 11.500 1.00 89.94 96 VAL A O 1
ATOM 800 N N . GLU A 1 97 ? -0.060 -5.434 11.032 1.00 89.25 97 GLU A N 1
ATOM 801 C CA . GLU A 1 97 ? -0.140 -6.317 12.204 1.00 89.25 97 GLU A CA 1
ATOM 802 C C . GLU A 1 97 ? -0.039 -5.518 13.505 1.00 89.25 97 GLU A C 1
ATOM 804 O O . GLU A 1 97 ? -0.869 -5.666 14.404 1.00 89.25 97 GLU A O 1
ATOM 809 N N . PHE A 1 98 ? 0.920 -4.592 13.584 1.00 89.50 98 PHE A N 1
ATOM 810 C CA . PHE A 1 98 ? 1.041 -3.680 14.715 1.00 89.50 98 PHE A CA 1
ATOM 811 C C . PHE A 1 98 ? -0.232 -2.847 14.903 1.00 89.50 98 PHE A C 1
ATOM 813 O O . PHE A 1 98 ? -0.752 -2.731 16.015 1.00 89.50 98 PHE A O 1
AT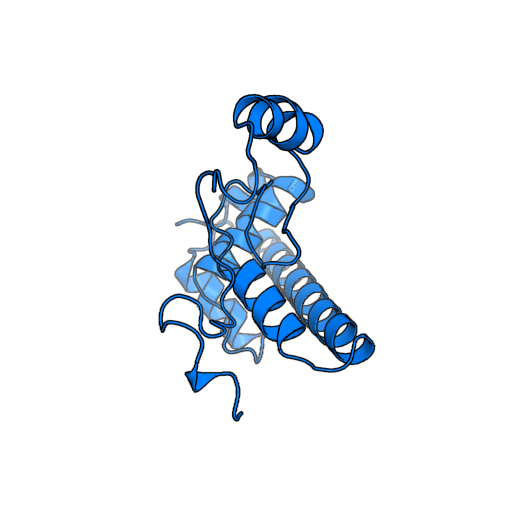OM 820 N N . THR A 1 99 ? -0.763 -2.285 13.814 1.00 90.62 99 THR A N 1
ATOM 821 C CA . THR A 1 99 ? -1.991 -1.483 13.860 1.00 90.62 99 THR A CA 1
ATOM 822 C C . THR A 1 99 ? -3.179 -2.325 14.314 1.00 90.62 99 THR A C 1
ATOM 824 O O . THR A 1 99 ? -3.969 -1.861 15.132 1.00 90.62 99 THR A O 1
ATOM 827 N N . GLN A 1 100 ? -3.310 -3.562 13.835 1.00 89.06 100 GLN A N 1
ATOM 828 C CA . GLN A 1 100 ? -4.361 -4.473 14.272 1.00 89.06 100 GLN A CA 1
ATOM 829 C C . GLN A 1 100 ? -4.267 -4.735 15.780 1.00 89.06 100 GLN A C 1
ATOM 831 O O . GLN A 1 100 ? -5.241 -4.486 16.491 1.00 89.06 100 GLN A O 1
ATOM 836 N N . ASN A 1 101 ? -3.094 -5.140 16.276 1.00 88.75 101 ASN A N 1
ATOM 837 C CA . ASN A 1 101 ? -2.864 -5.406 17.699 1.00 88.75 101 ASN A CA 1
ATOM 838 C C . ASN A 1 101 ? -3.172 -4.176 18.565 1.00 88.75 101 ASN A C 1
ATOM 840 O O . ASN A 1 101 ? -3.768 -4.272 19.638 1.00 88.75 101 ASN A O 1
ATOM 844 N N . LEU A 1 102 ? -2.806 -2.985 18.089 1.00 89.62 102 LEU A N 1
ATOM 845 C CA . LEU A 1 102 ? -3.141 -1.735 18.757 1.00 89.62 102 LEU A CA 1
ATOM 846 C C . LEU A 1 102 ? -4.661 -1.531 18.827 1.00 89.62 102 LEU A C 1
ATOM 848 O O . LEU A 1 102 ? -5.187 -1.211 19.892 1.00 89.62 102 LEU A O 1
ATOM 852 N N . LEU A 1 103 ? -5.362 -1.722 17.706 1.00 88.94 103 LEU A N 1
ATOM 853 C CA . LEU A 1 103 ? -6.809 -1.530 17.582 1.00 88.94 103 LEU A CA 1
ATOM 854 C C . LEU A 1 103 ? -7.636 -2.558 18.352 1.00 88.94 103 LEU A C 1
ATOM 856 O O . LEU A 1 103 ? -8.769 -2.248 18.717 1.00 88.94 103 LEU A O 1
ATOM 860 N N . GLU A 1 104 ? -7.106 -3.748 18.620 1.00 85.69 104 GLU A N 1
ATOM 861 C CA . GLU A 1 104 ? -7.745 -4.735 19.497 1.00 85.69 104 GLU A CA 1
ATOM 862 C C . GLU A 1 104 ? -7.822 -4.230 20.943 1.00 85.69 104 GLU A C 1
ATOM 864 O O . GLU A 1 104 ? -8.842 -4.412 21.608 1.00 85.69 104 GLU A O 1
ATOM 869 N N . ASN A 1 105 ? -6.801 -3.487 21.380 1.00 84.38 105 ASN A N 1
ATOM 870 C CA . ASN A 1 105 ? -6.669 -2.974 22.743 1.00 84.38 105 ASN A CA 1
ATOM 871 C C . ASN A 1 105 ? -7.281 -1.578 22.957 1.00 84.38 105 ASN A C 1
ATOM 873 O O . ASN A 1 105 ? -7.413 -1.131 24.097 1.00 84.38 105 ASN A O 1
ATOM 877 N N . VAL A 1 106 ? -7.669 -0.868 21.889 1.00 86.50 106 VAL A N 1
ATOM 878 C CA . VAL A 1 106 ? -8.260 0.478 21.982 1.00 86.50 106 VAL A CA 1
ATOM 879 C C . VAL A 1 106 ? -9.627 0.568 21.308 1.00 86.50 106 VAL A C 1
ATOM 881 O O . VAL A 1 106 ? -9.894 -0.039 20.274 1.00 86.50 106 VAL A O 1
ATOM 884 N N . ARG A 1 107 ? -10.519 1.394 21.869 1.00 85.19 107 ARG A N 1
ATOM 885 C CA . ARG A 1 107 ? -11.865 1.608 21.308 1.00 85.19 107 ARG A CA 1
ATOM 886 C C . ARG A 1 107 ? -11.825 2.330 19.957 1.00 85.19 107 ARG A C 1
ATOM 888 O O . ARG A 1 107 ? -12.603 2.010 19.062 1.00 85.19 107 ARG A O 1
ATOM 895 N N . SER A 1 108 ? -10.946 3.321 19.826 1.00 89.75 108 SER A N 1
ATOM 896 C CA . SER A 1 108 ? -10.695 4.065 18.590 1.00 89.75 108 SER A CA 1
ATOM 897 C C . SER A 1 108 ? -9.383 4.834 18.682 1.00 89.75 108 SER A C 1
ATOM 899 O O . SER A 1 108 ? -8.978 5.200 19.782 1.00 89.75 108 SER A O 1
ATOM 901 N N . ILE A 1 109 ? -8.781 5.143 17.538 1.00 91.50 109 ILE A N 1
ATOM 902 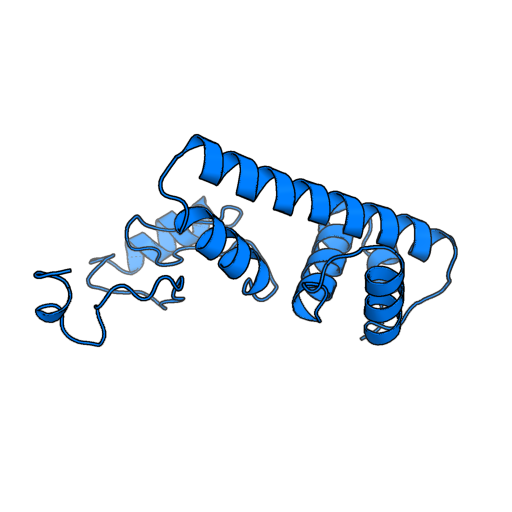C CA . ILE A 1 109 ? -7.572 5.961 17.418 1.00 91.50 109 ILE A CA 1
ATOM 903 C C . ILE A 1 109 ? -7.740 6.975 16.285 1.00 91.50 109 ILE A C 1
ATOM 905 O O . ILE A 1 109 ? -8.395 6.679 15.287 1.00 91.50 109 ILE A O 1
ATOM 909 N N . SER A 1 110 ? -7.175 8.173 16.431 1.00 90.38 110 SER A N 1
ATOM 910 C CA . SER A 1 110 ? -7.121 9.147 15.329 1.00 90.38 110 SER A CA 1
ATOM 911 C C . SER A 1 110 ? -5.982 8.826 14.355 1.00 90.38 110 SER A C 1
ATOM 913 O O . SER A 1 110 ? -4.959 8.279 14.767 1.00 90.38 110 SER A O 1
ATOM 915 N N . GLU A 1 111 ? -6.098 9.214 13.081 1.00 88.19 111 GLU A N 1
ATOM 916 C CA . GLU A 1 111 ? -5.014 9.060 12.094 1.00 88.19 111 GLU A CA 1
ATOM 917 C C . GLU A 1 111 ? -3.698 9.680 12.589 1.00 88.19 111 GLU A C 1
ATOM 919 O O . GLU A 1 111 ? -2.638 9.067 12.481 1.00 88.19 111 GLU A O 1
ATOM 924 N N . LYS A 1 112 ? -3.762 10.873 13.195 1.00 87.38 112 LYS A N 1
ATOM 925 C CA . LYS A 1 112 ? -2.582 11.578 13.726 1.00 87.38 112 LYS A CA 1
ATOM 926 C C . LYS A 1 112 ? -1.899 10.804 14.853 1.00 87.38 112 LYS A C 1
ATOM 928 O O . LYS A 1 112 ? -0.672 10.733 14.897 1.00 87.38 112 LYS A O 1
ATOM 933 N N . GLU A 1 113 ? -2.682 10.230 15.761 1.00 87.06 113 GLU A N 1
ATOM 934 C CA . GLU A 1 113 ? -2.150 9.435 16.866 1.00 87.06 113 GLU A CA 1
ATOM 935 C C . GLU A 1 113 ? -1.581 8.102 16.372 1.00 87.06 113 GLU A C 1
ATOM 937 O O . GLU A 1 113 ? -0.527 7.678 16.840 1.00 87.06 113 GLU A O 1
ATOM 942 N N . LEU A 1 114 ? -2.218 7.476 15.378 1.00 88.25 114 LEU A N 1
ATOM 943 C CA . LEU A 1 114 ? -1.699 6.265 14.752 1.00 88.25 114 LEU A CA 1
ATOM 944 C C . LEU A 1 114 ? -0.359 6.527 14.050 1.00 88.25 114 LEU A C 1
ATOM 946 O O . LEU A 1 114 ? 0.575 5.753 14.233 1.00 88.25 114 LEU A O 1
ATOM 950 N N . VAL A 1 115 ? -0.219 7.651 13.332 1.00 87.50 115 VAL A N 1
ATOM 951 C CA . VAL A 1 115 ? 1.073 8.081 12.763 1.00 87.50 115 VAL A CA 1
ATOM 952 C C . VAL A 1 115 ? 2.131 8.214 13.853 1.00 87.50 115 VAL A C 1
ATOM 954 O O . VAL A 1 115 ? 3.250 7.744 13.669 1.00 87.50 115 VAL A O 1
ATOM 957 N N . LYS A 1 116 ? 1.790 8.843 14.984 1.00 86.69 116 LYS A N 1
ATOM 958 C CA . LYS A 1 116 ? 2.719 9.015 16.105 1.00 86.69 116 LYS A CA 1
ATOM 959 C C . LYS A 1 116 ? 3.172 7.659 16.660 1.00 86.69 116 LYS A C 1
ATOM 961 O O . LYS A 1 116 ? 4.371 7.419 16.730 1.00 86.69 116 LYS A O 1
ATOM 966 N N . LYS A 1 117 ? 2.236 6.753 16.956 1.00 85.75 117 LYS A N 1
ATOM 967 C CA . LYS A 1 117 ? 2.542 5.424 17.516 1.00 85.75 117 LYS A CA 1
ATOM 968 C C . LYS A 1 117 ? 3.336 4.536 16.565 1.00 85.75 117 LYS A C 1
ATOM 970 O O . LYS A 1 117 ? 4.211 3.801 17.015 1.00 85.75 117 LYS A O 1
ATOM 975 N N . LEU A 1 118 ? 3.047 4.608 15.266 1.00 84.81 118 LEU A N 1
ATOM 976 C CA . LEU A 1 118 ? 3.820 3.895 14.254 1.00 84.81 118 LEU A CA 1
ATOM 977 C C . LEU A 1 118 ? 5.245 4.457 14.170 1.00 84.81 118 LEU A C 1
ATOM 979 O O . LEU A 1 118 ? 6.184 3.679 14.136 1.00 84.81 118 LEU A O 1
ATOM 983 N N . LYS A 1 119 ? 5.433 5.785 14.210 1.00 82.75 119 LYS A N 1
ATOM 984 C CA . LYS A 1 119 ? 6.774 6.404 14.186 1.00 82.75 119 LYS A CA 1
ATOM 985 C C . LYS A 1 119 ? 7.600 6.121 15.440 1.00 82.75 119 LYS A C 1
ATOM 987 O O . LYS A 1 119 ? 8.818 6.102 15.366 1.00 82.75 119 LYS A O 1
ATOM 992 N N . GLU A 1 120 ? 6.948 5.946 16.586 1.00 80.44 120 GLU A N 1
ATOM 993 C CA . GLU A 1 120 ? 7.616 5.608 17.849 1.00 80.44 120 GLU A CA 1
ATOM 994 C C . GLU A 1 120 ? 8.093 4.150 17.888 1.00 80.44 120 GLU A C 1
ATOM 996 O O . GLU A 1 120 ? 9.104 3.867 18.520 1.00 80.44 120 GLU A O 1
ATOM 1001 N N . ASN A 1 121 ? 7.387 3.234 17.215 1.00 69.50 121 ASN A N 1
ATOM 1002 C CA . ASN A 1 121 ? 7.713 1.801 17.214 1.00 69.50 121 ASN A CA 1
ATOM 1003 C C . ASN A 1 121 ? 8.471 1.332 15.965 1.00 69.50 121 ASN A C 1
ATOM 1005 O O . ASN A 1 121 ? 8.981 0.215 15.951 1.00 69.50 121 ASN A O 1
ATOM 1009 N N . LEU A 1 122 ? 8.533 2.150 14.912 1.00 63.38 122 LEU A N 1
ATOM 1010 C CA . LEU A 1 122 ? 9.141 1.795 13.634 1.00 63.38 122 LEU A CA 1
ATOM 1011 C C . LEU A 1 122 ? 10.124 2.900 13.246 1.00 63.38 122 LEU A C 1
ATOM 1013 O O . LEU A 1 122 ? 9.724 4.044 13.048 1.00 63.38 122 LEU A O 1
ATOM 1017 N N . GLU A 1 123 ? 11.403 2.557 13.087 1.00 55.12 123 GLU A N 1
ATOM 1018 C CA . GLU A 1 123 ? 12.505 3.489 12.775 1.00 55.12 123 GLU A CA 1
ATOM 1019 C C . GLU A 1 123 ? 12.391 4.186 11.397 1.00 55.12 123 GLU A C 1
ATOM 1021 O O . GLU A 1 123 ? 13.329 4.833 10.929 1.00 55.12 123 GLU A O 1
ATOM 1026 N N . VAL A 1 124 ? 11.255 4.072 10.702 1.00 55.62 124 VAL A N 1
ATOM 1027 C CA . VAL A 1 124 ? 11.138 4.434 9.288 1.00 55.62 124 VAL A CA 1
ATOM 1028 C C . VAL A 1 124 ? 10.423 5.773 9.092 1.00 55.62 124 VAL A C 1
ATOM 1030 O O . VAL A 1 124 ? 9.258 5.969 9.441 1.00 55.62 124 VAL A O 1
ATOM 1033 N N . SER A 1 125 ? 11.115 6.696 8.422 1.00 52.56 125 SER A N 1
ATOM 1034 C CA . SER A 1 125 ? 10.667 8.056 8.080 1.00 52.56 125 SER A CA 1
ATOM 1035 C C . SER A 1 125 ? 9.486 8.132 7.096 1.00 52.56 125 SER A C 1
ATOM 1037 O O . SER A 1 125 ? 8.987 9.221 6.812 1.00 52.56 125 SER A O 1
ATOM 1039 N N . THR A 1 126 ? 8.997 6.997 6.588 1.00 63.25 126 THR A N 1
ATOM 1040 C CA . THR A 1 126 ? 7.977 6.913 5.529 1.00 63.25 126 THR A CA 1
ATOM 1041 C C . THR A 1 126 ? 6.531 6.857 6.027 1.00 63.25 126 THR A C 1
ATOM 1043 O O . THR A 1 126 ? 5.611 6.772 5.212 1.00 63.25 126 THR A O 1
ATOM 1046 N N . ILE A 1 127 ? 6.287 6.917 7.3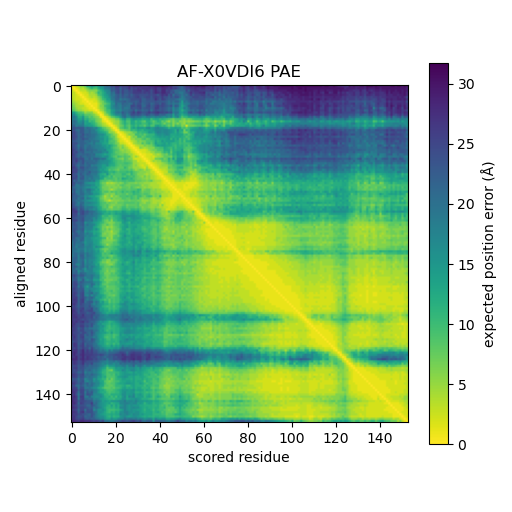41 1.00 71.50 127 ILE A N 1
ATOM 1047 C CA . ILE A 1 127 ? 4.921 6.917 7.884 1.00 71.50 127 ILE A CA 1
ATOM 1048 C C . ILE A 1 127 ? 4.284 8.296 7.672 1.00 71.50 127 ILE A C 1
ATOM 1050 O O . ILE A 1 127 ? 4.580 9.274 8.367 1.00 71.50 127 ILE A O 1
ATOM 1054 N N . ASN A 1 128 ? 3.384 8.356 6.694 1.00 75.31 128 ASN A N 1
ATOM 1055 C CA . ASN A 1 128 ? 2.605 9.530 6.319 1.00 75.31 128 ASN A CA 1
ATOM 1056 C C . ASN A 1 128 ? 1.107 9.180 6.224 1.00 75.31 128 ASN A C 1
ATOM 1058 O O . ASN A 1 128 ? 0.705 8.035 6.431 1.00 75.31 128 ASN A O 1
ATOM 1062 N N . LYS A 1 129 ? 0.269 10.170 5.901 1.00 81.69 129 LYS A N 1
ATOM 1063 C CA . LYS A 1 129 ? -1.182 9.974 5.764 1.00 81.69 129 LYS A CA 1
ATOM 1064 C C . LYS A 1 129 ? -1.536 8.886 4.739 1.00 81.69 129 LYS A C 1
ATOM 1066 O O . LYS A 1 129 ? -2.392 8.052 5.015 1.00 81.69 129 LYS A O 1
ATOM 1071 N N . ASN A 1 130 ? -0.836 8.840 3.607 1.00 81.81 130 ASN A N 1
ATOM 1072 C CA . ASN A 1 130 ? -1.094 7.868 2.537 1.00 81.81 130 ASN A CA 1
ATOM 1073 C C . ASN A 1 130 ? -0.817 6.431 3.004 1.00 81.81 130 ASN A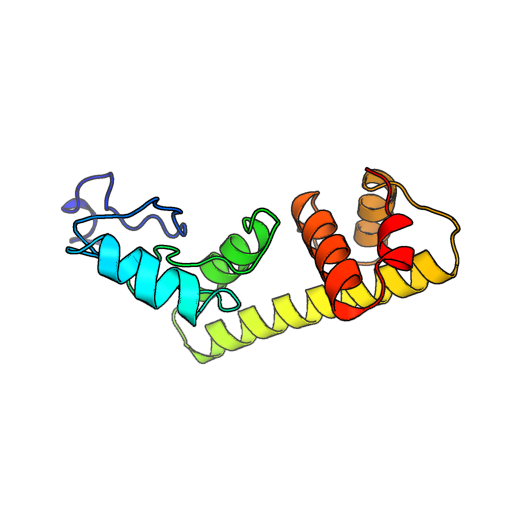 C 1
ATOM 1075 O O . ASN A 1 130 ? -1.585 5.515 2.704 1.00 81.81 130 ASN A O 1
ATOM 1079 N N . ARG A 1 131 ? 0.217 6.237 3.833 1.00 83.25 131 ARG A N 1
ATOM 1080 C CA . ARG A 1 131 ? 0.500 4.956 4.492 1.00 83.25 131 ARG A CA 1
ATOM 1081 C C . ARG A 1 131 ? -0.643 4.534 5.418 1.00 83.25 131 ARG A C 1
ATOM 1083 O O . ARG A 1 131 ? -1.051 3.379 5.366 1.00 83.25 131 ARG A O 1
ATOM 1090 N N . ILE A 1 132 ? -1.211 5.456 6.202 1.00 88.19 132 ILE A N 1
ATOM 1091 C CA . ILE A 1 132 ? -2.370 5.159 7.066 1.00 88.19 132 ILE A CA 1
ATOM 1092 C C . ILE A 1 132 ? -3.607 4.787 6.250 1.00 88.19 132 ILE A C 1
ATOM 1094 O O . ILE A 1 132 ? -4.291 3.825 6.592 1.00 88.19 132 ILE A O 1
ATOM 1098 N N . LEU A 1 133 ? -3.880 5.508 5.159 1.00 86.88 133 LEU A N 1
ATOM 1099 C CA . LEU A 1 133 ? -4.981 5.181 4.251 1.00 86.88 133 LEU A CA 1
ATOM 1100 C C . LEU A 1 133 ? -4.816 3.772 3.668 1.00 86.88 133 LEU A C 1
ATOM 1102 O O . LEU A 1 133 ? -5.776 3.003 3.651 1.00 86.88 133 LEU A O 1
ATOM 1106 N N . SER A 1 134 ? -3.590 3.407 3.287 1.00 85.62 134 SER A N 1
ATOM 1107 C CA . SER A 1 134 ? -3.257 2.068 2.784 1.00 85.62 134 SER A CA 1
ATOM 1108 C C . SER A 1 134 ? -3.482 0.989 3.848 1.00 85.62 134 SER A C 1
ATOM 1110 O O . SER A 1 134 ? -4.118 -0.027 3.571 1.00 85.62 134 SER A O 1
ATOM 1112 N N . ILE A 1 135 ? -3.031 1.222 5.089 1.00 88.94 135 ILE A N 1
ATOM 1113 C CA . ILE A 1 135 ? -3.258 0.315 6.228 1.00 88.94 135 ILE A CA 1
ATOM 1114 C C . ILE A 1 135 ? -4.762 0.147 6.482 1.00 88.94 135 ILE A C 1
ATOM 1116 O O . ILE A 1 135 ? -5.261 -0.973 6.575 1.00 88.94 135 ILE A O 1
ATOM 1120 N N . LYS A 1 136 ? -5.510 1.252 6.553 1.00 89.81 136 LYS A N 1
ATOM 1121 C CA . LYS A 1 136 ? -6.957 1.246 6.796 1.00 89.81 136 LYS A CA 1
ATOM 1122 C C . LYS A 1 136 ? -7.712 0.493 5.702 1.00 89.81 136 LYS A C 1
ATOM 1124 O O . LYS A 1 136 ? -8.588 -0.313 6.019 1.00 89.81 136 LYS A O 1
ATOM 1129 N N . GLU A 1 137 ? -7.366 0.710 4.436 1.00 87.19 137 GLU A N 1
ATOM 1130 C CA . GLU A 1 137 ? -7.962 -0.005 3.303 1.00 87.19 137 GLU A CA 1
ATOM 1131 C C . GLU A 1 137 ? -7.621 -1.502 3.348 1.00 87.19 137 GLU A C 1
ATOM 1133 O O . GLU A 1 137 ? -8.498 -2.347 3.150 1.00 87.19 137 GLU A O 1
ATOM 1138 N N . PHE A 1 138 ? -6.376 -1.851 3.683 1.00 87.31 138 PHE A N 1
ATOM 1139 C CA . PHE A 1 138 ? -5.958 -3.244 3.818 1.00 87.31 138 PHE A CA 1
ATOM 1140 C C . PHE A 1 138 ? -6.744 -3.965 4.919 1.00 87.31 138 PHE A C 1
ATOM 1142 O O . PHE A 1 138 ? -7.349 -5.006 4.656 1.00 87.31 138 PHE A O 1
ATOM 1149 N N . ILE A 1 139 ? -6.823 -3.378 6.119 1.00 88.56 139 ILE A N 1
ATOM 1150 C CA . ILE A 1 139 ? -7.611 -3.913 7.239 1.00 88.56 139 ILE A CA 1
ATOM 1151 C C . ILE A 1 139 ? -9.086 -4.050 6.832 1.00 88.56 139 ILE A C 1
ATOM 1153 O O . ILE A 1 139 ? -9.691 -5.095 7.063 1.00 88.56 139 ILE A O 1
ATOM 1157 N N . THR A 1 140 ? -9.653 -3.043 6.158 1.00 88.69 140 THR A N 1
ATOM 1158 C CA . THR A 1 140 ? -11.052 -3.051 5.689 1.00 88.69 140 THR A CA 1
ATOM 1159 C C . THR A 1 140 ? -11.345 -4.224 4.752 1.00 88.69 140 THR A C 1
ATOM 1161 O O . THR A 1 140 ? -12.424 -4.816 4.827 1.00 88.69 140 THR A O 1
ATOM 1164 N N . ARG A 1 141 ? -10.414 -4.546 3.843 1.00 83.00 141 ARG A N 1
ATOM 1165 C CA . ARG A 1 141 ? -10.607 -5.576 2.809 1.00 83.00 141 ARG A CA 1
ATOM 1166 C C . ARG A 1 141 ? -10.231 -6.982 3.260 1.00 83.00 141 ARG A C 1
ATOM 1168 O O . ARG A 1 141 ? -10.822 -7.933 2.756 1.00 83.00 141 ARG A O 1
ATOM 1175 N N . ARG A 1 142 ? -9.216 -7.121 4.114 1.00 84.38 142 ARG A N 1
ATOM 1176 C CA . ARG A 1 142 ? -8.585 -8.416 4.421 1.00 84.38 142 ARG A CA 1
ATOM 1177 C C . ARG A 1 142 ? -8.781 -8.888 5.855 1.00 84.38 142 ARG A C 1
ATOM 1179 O O . ARG A 1 142 ? -8.630 -10.079 6.085 1.00 84.38 142 ARG A O 1
ATOM 1186 N N . ILE A 1 143 ? -9.126 -7.993 6.779 1.00 85.94 143 ILE A N 1
ATOM 1187 C CA . ILE A 1 143 ? -9.229 -8.313 8.207 1.00 85.94 143 ILE A CA 1
ATOM 1188 C C . ILE A 1 143 ? -10.664 -8.095 8.693 1.00 85.94 143 ILE A C 1
ATOM 1190 O O . ILE A 1 143 ? -11.401 -9.053 8.896 1.00 85.94 143 ILE A O 1
ATOM 1194 N N . SER A 1 144 ? -11.094 -6.841 8.856 1.00 86.25 144 SER A N 1
ATOM 1195 C CA . SE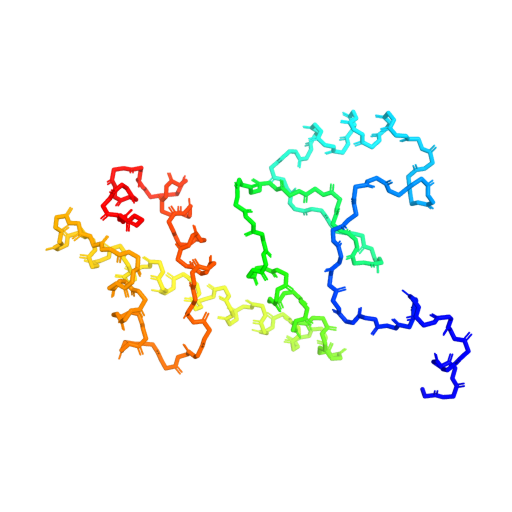R A 1 144 ? -12.450 -6.497 9.294 1.00 86.25 144 SER A CA 1
ATOM 1196 C C . SER A 1 144 ? -12.757 -5.018 9.050 1.00 86.25 144 SER A C 1
ATOM 1198 O O . SER A 1 144 ? -11.971 -4.122 9.378 1.00 86.25 144 SER A O 1
ATOM 1200 N N . LYS A 1 145 ? -13.963 -4.745 8.539 1.00 88.38 145 LYS A N 1
ATOM 1201 C CA . LYS A 1 145 ? -14.474 -3.375 8.372 1.00 88.38 145 LYS A CA 1
ATOM 1202 C C . LYS A 1 145 ? -14.687 -2.687 9.721 1.00 88.38 145 LYS A C 1
ATOM 1204 O O . LYS A 1 145 ? -14.513 -1.477 9.835 1.00 88.38 145 LYS A O 1
ATOM 1209 N N . GLU A 1 146 ? -15.078 -3.441 10.740 1.00 86.75 146 GLU A N 1
ATOM 1210 C CA . GLU A 1 146 ? -15.322 -2.985 12.107 1.00 86.75 146 GLU A CA 1
ATOM 1211 C C . GLU A 1 146 ? -14.022 -2.540 12.778 1.00 86.75 146 GLU A C 1
ATOM 1213 O O . GLU A 1 146 ? -14.003 -1.489 13.417 1.00 86.75 146 GLU A O 1
ATOM 1218 N N . VAL A 1 147 ? -12.932 -3.292 12.582 1.00 86.69 147 VAL A N 1
ATOM 1219 C CA . VAL A 1 147 ? -11.594 -2.910 13.061 1.00 86.69 147 VAL A CA 1
ATOM 1220 C C . VAL A 1 147 ? -11.135 -1.632 12.361 1.00 86.69 147 VAL A C 1
ATOM 1222 O O . VAL A 1 147 ? -10.755 -0.672 13.026 1.00 86.69 147 VAL A O 1
ATOM 1225 N N . ALA A 1 148 ? -11.272 -1.547 11.036 1.00 87.62 148 ALA A N 1
ATOM 1226 C CA . ALA A 1 148 ? -10.881 -0.351 10.289 1.00 87.62 148 ALA A CA 1
ATOM 1227 C C . ALA A 1 148 ? -11.670 0.913 10.687 1.00 87.62 148 ALA A C 1
ATOM 1229 O O . ALA A 1 148 ? -11.111 2.011 10.707 1.00 87.62 148 ALA A O 1
ATOM 1230 N N . LYS A 1 149 ? -12.953 0.781 11.063 1.00 89.94 149 LYS A N 1
ATOM 1231 C CA . LYS A 1 149 ? -13.784 1.893 11.574 1.00 89.94 149 LYS A CA 1
ATOM 1232 C C . LYS A 1 149 ? -13.268 2.492 12.885 1.00 89.94 149 LYS A C 1
ATOM 1234 O O . LYS A 1 149 ? -13.646 3.615 13.220 1.00 89.94 149 LYS A O 1
ATOM 1239 N N . ARG A 1 150 ? -12.415 1.777 13.626 1.00 91.50 150 ARG A N 1
ATOM 1240 C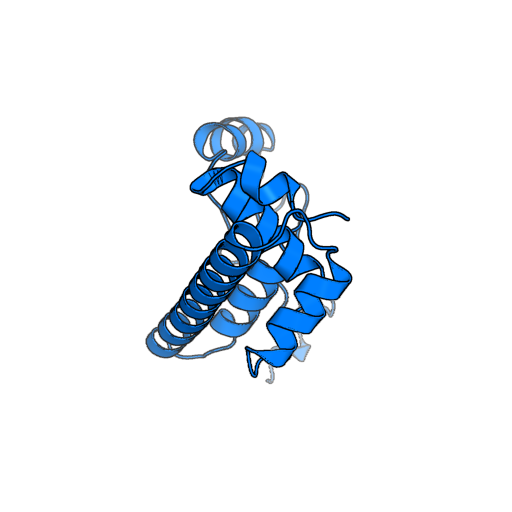 CA . ARG A 1 150 ? -11.766 2.305 14.834 1.00 91.50 150 ARG A CA 1
ATOM 1241 C C . ARG A 1 150 ? -10.698 3.354 14.506 1.00 91.50 150 ARG A C 1
ATOM 1243 O O . ARG A 1 150 ? -10.379 4.149 15.386 1.00 91.50 150 ARG A O 1
ATOM 1250 N N . ILE A 1 151 ? -10.201 3.407 13.265 1.00 90.12 151 ILE A N 1
ATOM 1251 C CA . ILE A 1 151 ? -9.303 4.463 12.773 1.00 90.12 151 ILE A CA 1
ATOM 1252 C C . ILE A 1 151 ? -10.147 5.657 12.308 1.00 90.12 151 ILE A C 1
ATOM 1254 O O . ILE A 1 151 ? -10.771 5.624 11.240 1.00 90.12 151 ILE A O 1
ATOM 1258 N N . LYS A 1 152 ? -10.171 6.719 13.114 1.00 88.19 152 LYS A N 1
ATOM 1259 C CA . LYS A 1 152 ? -10.903 7.958 12.833 1.00 88.19 152 LYS A CA 1
ATOM 1260 C C . LYS A 1 152 ? -10.042 8.949 12.055 1.00 88.19 152 LYS A C 1
ATOM 1262 O O . LYS A 1 152 ? -8.886 9.157 12.420 1.00 88.19 152 LYS A O 1
ATOM 1267 N N . ASN A 1 153 ? -10.643 9.545 11.026 1.00 76.62 153 ASN A N 1
ATOM 1268 C CA . ASN A 1 153 ? -10.050 10.627 10.238 1.00 76.62 153 ASN A CA 1
ATOM 1269 C C . ASN A 1 153 ? -9.802 11.869 11.104 1.00 76.62 153 ASN A C 1
ATOM 1271 O O . ASN A 1 153 ? -10.650 12.134 11.988 1.00 76.62 153 ASN A O 1
#

Sequence (153 aa):
ELFDDLIPPKYQTTKAIKDEEFDSYVFPNPNYYYSTIKKAHADAFLINNRKLVIQVPWRVEIDFEKSILSNALSKKDKSEQLQCLAQYINQFISDVEFTQNLLENVRSISEKELVKKLKENLEVSTINKNRILSIKEFITRRISKEVAKRIKN